Protein AF-A0A0R1VJZ0-F1 (afdb_monomer_lite)

Secondary structure (DSSP, 8-state):
-EEE-TTS-EEE--PPPP---THHHHHHHHHHHHS-PPPSS-HHHHHHHHHHHHHHHHTT-

Sequence (61 aa):
MTYYDDLGNYHEEKVVSEVGDYARMYEAVYESIANHQPKVVQDWETIAQIEILEQAFGKLQ

pLDDT: mean 88.08, std 12.8, range [49.88, 98.56]

Foldseek 3Di:
DWDQDPVRDTDDDDDDDDDDDPVVQVVQVCCCPVVVDDRPDDPVNVVVVVVVVCVVVVVVD

Radius of gyration: 20.95 Å; chains: 1; bounding box: 49×40×38 Å

Structure (mmCIF, N/CA/C/O backbone):
data_AF-A0A0R1VJZ0-F1
#
_entry.id   AF-A0A0R1VJZ0-F1
#
loop_
_atom_site.group_PDB
_atom_site.id
_atom_site.type_symbol
_atom_site.label_atom_id
_atom_site.label_alt_id
_atom_site.label_comp_id
_atom_site.label_asym_id
_atom_site.label_entity_id
_atom_site.label_seq_id
_atom_site.pdbx_PDB_ins_code
_atom_site.Cartn_x
_atom_site.Cartn_y
_atom_site.Cartn_z
_atom_site.occupancy
_atom_site.B_iso_or_equiv
_atom_site.auth_seq_id
_atom_site.auth_comp_id
_atom_site.auth_asym_id
_atom_site.auth_atom_id
_atom_site.pdbx_PDB_model_num
ATOM 1 N N . MET A 1 1 ? -21.714 -6.637 15.227 1.00 57.97 1 MET A N 1
ATOM 2 C CA . MET A 1 1 ? -22.667 -5.576 15.615 1.00 57.97 1 MET A CA 1
ATOM 3 C C . MET A 1 1 ? -23.375 -6.009 16.882 1.00 57.97 1 MET A C 1
ATOM 5 O O . MET A 1 1 ? -23.560 -7.206 17.066 1.00 57.97 1 MET A O 1
ATOM 9 N N . THR A 1 2 ? -23.763 -5.055 17.724 1.00 66.62 2 THR A N 1
ATOM 10 C CA . THR A 1 2 ? -24.564 -5.333 18.917 1.00 66.62 2 THR A CA 1
ATOM 11 C C . THR A 1 2 ? -25.917 -4.667 18.746 1.00 66.62 2 THR A C 1
ATOM 13 O O . THR A 1 2 ? -25.978 -3.441 18.646 1.00 66.62 2 THR A O 1
ATOM 16 N N . TYR A 1 3 ? -26.982 -5.458 18.665 1.00 79.94 3 TYR A N 1
ATOM 17 C CA . TYR A 1 3 ? -28.343 -4.947 18.526 1.00 79.94 3 TYR A CA 1
ATOM 18 C C . TYR A 1 3 ? -29.323 -5.797 19.333 1.00 79.94 3 TYR A C 1
ATOM 20 O O . TYR A 1 3 ? -29.050 -6.953 19.653 1.00 79.94 3 TYR A O 1
ATOM 28 N N . TYR A 1 4 ? -30.451 -5.192 19.691 1.00 71.25 4 TYR A N 1
ATOM 29 C CA . TYR A 1 4 ? -31.592 -5.910 20.244 1.00 71.25 4 TYR A CA 1
ATOM 30 C C . TYR A 1 4 ? -32.552 -6.214 19.099 1.00 71.25 4 TYR A C 1
ATOM 32 O O . TYR A 1 4 ? -32.845 -5.318 18.305 1.00 71.25 4 TYR A O 1
ATOM 40 N N . ASP A 1 5 ? -32.996 -7.464 18.986 1.00 74.44 5 ASP A N 1
ATOM 41 C CA . ASP A 1 5 ? -34.031 -7.831 18.019 1.00 74.44 5 ASP A CA 1
ATOM 42 C C . ASP A 1 5 ? -35.419 -7.321 18.457 1.00 74.44 5 ASP A C 1
ATOM 44 O O . ASP A 1 5 ? -35.601 -6.826 19.573 1.00 74.44 5 ASP A O 1
ATOM 48 N N . ASP A 1 6 ? -36.420 -7.449 17.583 1.00 81.00 6 ASP A N 1
ATOM 49 C CA . ASP A 1 6 ? -37.793 -6.980 17.838 1.00 81.00 6 ASP A CA 1
ATOM 50 C C . ASP A 1 6 ? -38.480 -7.690 19.024 1.00 81.00 6 ASP A C 1
ATOM 52 O O . ASP A 1 6 ? -39.522 -7.247 19.508 1.00 81.00 6 ASP A O 1
ATOM 56 N N . LEU A 1 7 ? -37.899 -8.793 19.508 1.00 81.75 7 LEU A N 1
ATOM 57 C CA . LEU A 1 7 ? -38.355 -9.556 20.670 1.00 81.75 7 LEU A CA 1
ATOM 58 C C . LEU A 1 7 ? -37.585 -9.179 21.950 1.00 81.75 7 LEU A C 1
ATOM 60 O O . LEU A 1 7 ? -37.838 -9.755 23.009 1.00 81.75 7 LEU A O 1
ATOM 64 N N . GLY A 1 8 ? -36.678 -8.200 21.872 1.00 77.31 8 GLY A N 1
ATOM 65 C CA . GLY A 1 8 ? -35.875 -7.715 22.990 1.00 77.31 8 GLY A CA 1
ATOM 66 C C . GLY A 1 8 ? -34.685 -8.609 23.340 1.00 77.31 8 GLY A C 1
ATOM 67 O O . GLY A 1 8 ? -34.096 -8.426 24.408 1.00 77.31 8 GLY A O 1
ATOM 68 N N . ASN A 1 9 ? -34.306 -9.561 22.480 1.00 74.19 9 ASN A N 1
ATOM 69 C CA . ASN A 1 9 ? -33.130 -10.395 22.711 1.00 74.19 9 ASN A CA 1
ATOM 70 C C . ASN A 1 9 ? -31.868 -9.678 22.243 1.00 74.19 9 ASN A C 1
ATOM 72 O O . ASN A 1 9 ? -31.811 -9.101 21.158 1.00 74.19 9 ASN A O 1
ATOM 76 N N . TYR A 1 10 ? -30.839 -9.747 23.077 1.00 74.12 10 TYR A N 1
ATOM 77 C CA . TYR A 1 10 ? -29.528 -9.191 22.789 1.00 74.12 10 TYR A CA 1
ATOM 78 C C . TYR A 1 10 ? -28.756 -10.101 21.827 1.00 74.12 10 TYR A C 1
ATOM 80 O O . TYR A 1 10 ? -28.494 -11.260 22.155 1.00 74.12 10 TYR A O 1
ATOM 88 N N . HIS A 1 11 ? -28.351 -9.564 20.675 1.00 71.19 11 HIS A N 1
ATOM 89 C CA . HIS A 1 11 ? -27.488 -10.242 19.709 1.00 71.19 11 HIS A CA 1
ATOM 90 C C . HIS A 1 11 ? -26.135 -9.543 19.622 1.00 71.19 11 HIS A C 1
ATOM 92 O O . HIS A 1 11 ? -26.045 -8.343 19.350 1.00 71.19 11 HIS A O 1
ATOM 98 N N . GLU A 1 12 ? -25.069 -10.314 19.834 1.00 71.31 12 GLU A N 1
ATOM 99 C CA . GLU A 1 12 ? -23.687 -9.875 19.656 1.00 71.31 12 GLU A CA 1
ATOM 100 C C . GLU A 1 12 ? -23.040 -10.684 18.530 1.00 71.31 12 GLU A C 1
ATOM 102 O O . GLU A 1 12 ? -22.587 -11.813 18.712 1.00 71.31 12 GLU A O 1
ATOM 107 N N . GLU A 1 13 ? -22.986 -10.091 17.340 1.00 73.06 13 GLU A N 1
ATOM 108 C CA . GLU A 1 13 ? -22.261 -10.666 16.211 1.00 73.06 13 GLU A CA 1
ATOM 109 C C . GLU A 1 13 ? -20.821 -10.156 16.220 1.00 73.06 13 GLU A C 1
ATOM 111 O O . GLU A 1 13 ? -20.537 -9.005 15.857 1.00 73.06 13 GLU A O 1
ATOM 116 N N . LYS A 1 14 ? -19.893 -11.019 16.638 1.00 72.81 14 LYS A N 1
ATOM 117 C CA . LYS A 1 14 ? -18.458 -10.748 16.569 1.00 72.81 14 LYS A 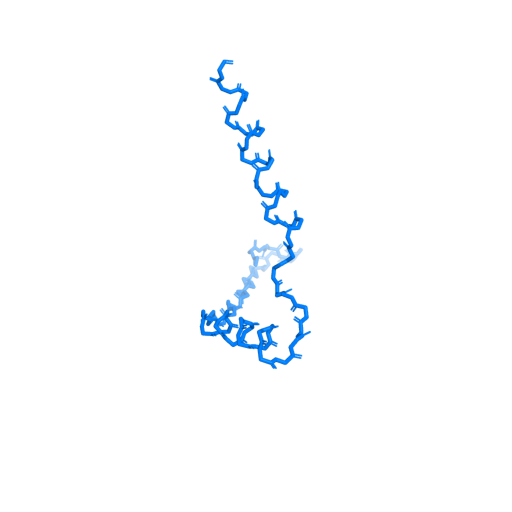CA 1
ATOM 118 C C . LYS A 1 14 ? -17.905 -11.266 15.245 1.00 72.81 14 LYS A C 1
ATOM 120 O O . LYS A 1 14 ? -17.752 -12.469 15.057 1.00 72.81 14 LYS A O 1
ATOM 125 N N . VAL A 1 15 ? -17.581 -10.350 14.335 1.00 76.31 15 VAL A N 1
ATOM 126 C CA . VAL A 1 15 ? -16.852 -10.686 13.106 1.00 76.31 15 VAL A CA 1
ATOM 127 C C . VAL A 1 15 ? -15.398 -10.951 13.489 1.00 76.31 15 VAL A C 1
ATOM 129 O O . VAL A 1 15 ? -14.750 -10.102 14.103 1.00 76.31 15 VAL A O 1
ATOM 132 N N . VAL A 1 16 ? -14.901 -12.148 13.182 1.00 82.38 16 VAL A N 1
ATOM 133 C CA . VAL A 1 16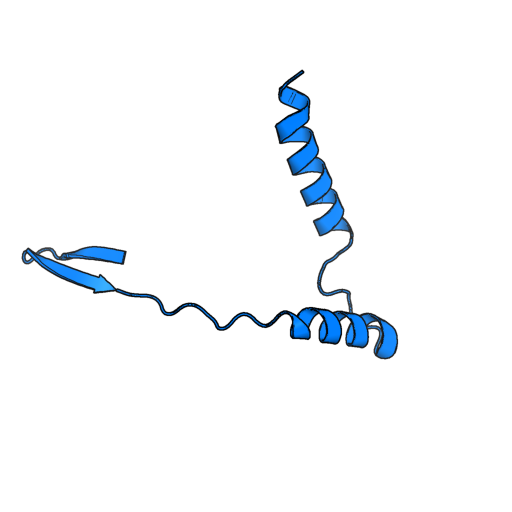 ? -13.497 -12.503 13.419 1.00 82.38 16 VAL A CA 1
ATOM 134 C C . VAL A 1 16 ? -12.629 -11.722 12.436 1.00 82.38 16 VAL A C 1
ATOM 136 O O . VAL A 1 16 ? -12.935 -11.664 11.249 1.00 82.38 16 VAL A O 1
ATOM 139 N N . SER A 1 17 ? -11.566 -11.090 12.934 1.00 84.50 17 SER A N 1
ATOM 140 C CA . SER A 1 17 ? -10.610 -10.379 12.086 1.00 84.50 17 SER A CA 1
ATOM 141 C C . SER A 1 17 ? -9.802 -11.360 11.242 1.00 84.50 17 SER A C 1
ATOM 143 O O . SER A 1 17 ? -9.363 -12.396 11.743 1.00 84.50 17 SER A O 1
ATOM 145 N N . GLU A 1 18 ? -9.552 -10.996 9.989 1.00 86.06 18 GLU A N 1
ATOM 146 C CA . GLU A 1 18 ? -8.610 -11.717 9.137 1.00 86.06 18 GLU A CA 1
ATOM 147 C C . GLU A 1 18 ? -7.202 -11.691 9.742 1.00 86.06 18 GLU A C 1
ATOM 149 O O . GLU A 1 18 ? -6.775 -10.696 10.342 1.00 86.06 18 GLU A O 1
ATOM 154 N N . VAL A 1 19 ? -6.460 -12.784 9.566 1.00 88.06 19 VAL A N 1
ATOM 155 C CA . VAL A 1 19 ? -5.052 -12.835 9.966 1.00 88.06 19 VAL A CA 1
ATOM 156 C C . VAL A 1 19 ? -4.242 -12.024 8.957 1.00 88.06 19 VAL A C 1
ATOM 158 O O . VAL A 1 19 ? -4.103 -12.407 7.796 1.00 88.06 19 VAL A O 1
ATOM 161 N N . GLY A 1 20 ? -3.722 -10.879 9.395 1.00 88.81 20 GLY A N 1
ATOM 162 C CA . GLY A 1 20 ? -2.842 -10.048 8.580 1.00 88.81 20 GLY A CA 1
ATOM 163 C C . GLY A 1 20 ? -1.459 -10.679 8.419 1.00 88.81 20 GLY A C 1
ATOM 164 O O . GLY A 1 20 ? -0.867 -11.131 9.397 1.00 88.81 20 GLY A O 1
ATOM 165 N N . ASP A 1 21 ? -0.928 -10.660 7.196 1.00 94.00 21 ASP A N 1
ATOM 166 C CA . ASP A 1 21 ? 0.433 -11.103 6.892 1.00 94.00 21 ASP A CA 1
ATOM 167 C C . ASP A 1 21 ? 1.112 -10.127 5.924 1.00 94.00 21 ASP A C 1
ATOM 169 O O . ASP A 1 21 ? 0.756 -10.032 4.747 1.00 94.00 21 ASP A O 1
ATOM 173 N N . TYR A 1 22 ? 2.109 -9.400 6.430 1.00 93.25 22 TYR A N 1
ATOM 174 C CA . TYR A 1 22 ? 2.896 -8.455 5.640 1.00 93.25 22 TYR A CA 1
ATOM 175 C C . TYR A 1 22 ? 3.879 -9.142 4.682 1.00 93.25 22 TYR A C 1
ATOM 177 O O . TYR A 1 22 ? 4.321 -8.499 3.730 1.00 93.25 22 TYR A O 1
ATOM 185 N N . ALA A 1 23 ? 4.202 -10.430 4.866 1.00 95.00 23 ALA A N 1
ATOM 186 C CA . ALA A 1 23 ? 5.053 -11.173 3.933 1.00 95.00 23 ALA A CA 1
ATOM 187 C C . ALA A 1 23 ? 4.455 -11.204 2.517 1.00 95.00 23 ALA A C 1
ATOM 189 O O . ALA A 1 23 ? 5.191 -11.135 1.531 1.00 95.00 23 ALA A O 1
ATOM 190 N N . ARG A 1 24 ? 3.121 -11.168 2.415 1.00 95.06 24 ARG A N 1
ATOM 191 C CA . ARG A 1 24 ? 2.377 -11.076 1.150 1.00 95.06 24 ARG A CA 1
ATOM 192 C C . ARG A 1 24 ? 2.758 -9.855 0.308 1.00 95.06 24 ARG A C 1
ATOM 194 O O . ARG A 1 24 ? 2.690 -9.915 -0.915 1.00 95.06 24 ARG A O 1
ATOM 201 N N . MET A 1 25 ? 3.192 -8.757 0.933 1.00 96.62 25 MET A N 1
ATOM 202 C CA . MET A 1 25 ? 3.690 -7.592 0.192 1.00 96.62 25 MET A CA 1
ATOM 203 C C . MET A 1 25 ? 5.016 -7.890 -0.504 1.00 96.62 25 MET A C 1
ATOM 205 O O . MET A 1 25 ? 5.208 -7.490 -1.649 1.00 96.62 25 MET A O 1
ATOM 209 N N . TYR A 1 26 ? 5.924 -8.612 0.155 1.00 97.00 26 TYR A N 1
ATOM 210 C CA . TYR A 1 26 ? 7.201 -8.998 -0.448 1.00 97.00 26 TYR A CA 1
ATOM 211 C C . TYR A 1 26 ? 7.011 -10.019 -1.569 1.00 97.00 26 TYR A C 1
ATOM 213 O O . TYR A 1 26 ? 7.676 -9.915 -2.597 1.00 97.00 26 TYR A O 1
ATOM 221 N N . GLU A 1 27 ? 6.074 -10.953 -1.404 1.00 97.69 27 GLU A N 1
ATOM 222 C CA . GLU A 1 27 ? 5.673 -11.875 -2.468 1.00 97.69 27 GLU A CA 1
ATOM 223 C C . GLU A 1 27 ? 5.129 -11.110 -3.682 1.00 97.69 27 GLU A C 1
ATOM 225 O O . GLU A 1 27 ? 5.607 -11.299 -4.796 1.00 97.69 27 GLU A O 1
ATOM 230 N N . ALA A 1 28 ? 4.226 -10.147 -3.473 1.00 97.69 28 ALA A N 1
ATOM 231 C CA . ALA A 1 28 ? 3.701 -9.317 -4.555 1.00 97.69 28 ALA A CA 1
ATOM 232 C C . ALA A 1 28 ? 4.786 -8.486 -5.271 1.00 97.69 28 ALA A C 1
ATOM 234 O O . ALA A 1 28 ? 4.735 -8.312 -6.492 1.00 97.69 28 ALA A O 1
ATOM 235 N N . VAL A 1 29 ? 5.786 -7.984 -4.536 1.00 98.06 29 VAL A N 1
ATOM 236 C CA . VAL A 1 29 ? 6.952 -7.300 -5.125 1.00 98.06 29 VAL A CA 1
ATOM 237 C C . VAL A 1 29 ? 7.782 -8.269 -5.966 1.00 98.06 29 VAL A C 1
ATOM 239 O O . VAL A 1 29 ? 8.153 -7.925 -7.088 1.00 98.06 29 VAL A O 1
ATOM 242 N N . TYR A 1 30 ? 8.046 -9.477 -5.458 1.00 98.31 30 TYR A N 1
ATOM 243 C CA . TYR A 1 30 ? 8.753 -10.514 -6.208 1.00 98.31 30 TYR A CA 1
ATOM 244 C C . TYR A 1 30 ? 8.020 -10.853 -7.509 1.00 98.31 30 TYR A C 1
ATOM 246 O O . TYR A 1 30 ? 8.628 -10.782 -8.571 1.00 98.31 30 TYR A O 1
ATOM 254 N N . GLU A 1 31 ? 6.717 -11.124 -7.450 1.00 98.56 31 GLU A N 1
ATOM 255 C CA . GLU A 1 31 ? 5.889 -11.433 -8.622 1.00 98.56 31 GLU A CA 1
ATOM 256 C C . GLU A 1 31 ? 5.907 -10.306 -9.664 1.00 98.56 31 GLU A C 1
ATOM 258 O O . GLU A 1 31 ? 6.022 -10.549 -10.868 1.00 98.56 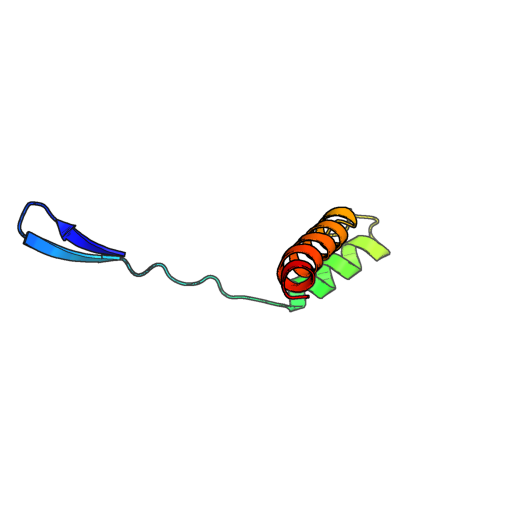31 GLU A O 1
ATOM 263 N N . SER A 1 32 ? 5.864 -9.053 -9.210 1.00 98.38 32 SER A N 1
ATOM 264 C CA . SER A 1 32 ? 5.906 -7.894 -10.107 1.00 98.38 32 SER A CA 1
ATOM 265 C C . SER A 1 32 ? 7.246 -7.778 -10.842 1.00 98.38 32 SER A C 1
ATOM 267 O O . SER A 1 32 ? 7.289 -7.432 -12.022 1.00 98.38 32 SER A O 1
ATOM 269 N N . ILE A 1 33 ? 8.353 -8.063 -10.150 1.00 98.25 33 ILE A N 1
ATOM 270 C CA . ILE A 1 33 ? 9.709 -7.911 -10.695 1.00 98.25 33 ILE A CA 1
ATOM 271 C C . ILE A 1 33 ? 10.116 -9.137 -11.517 1.00 98.25 33 ILE A C 1
ATOM 273 O O . ILE A 1 33 ? 10.578 -8.991 -12.646 1.00 98.25 33 ILE A O 1
ATOM 277 N N . ALA A 1 34 ? 9.976 -10.331 -10.944 1.00 98.44 34 ALA A N 1
ATOM 278 C CA . ALA A 1 34 ? 10.458 -11.580 -11.521 1.00 98.44 34 ALA A CA 1
ATOM 279 C C . ALA A 1 34 ? 9.521 -12.116 -12.608 1.00 98.44 34 ALA A C 1
ATOM 281 O O . ALA A 1 34 ? 9.996 -12.620 -13.623 1.00 98.44 34 ALA A O 1
ATOM 282 N N . ASN A 1 35 ? 8.207 -11.973 -12.411 1.00 98.44 35 ASN A N 1
ATOM 283 C CA . ASN A 1 35 ? 7.187 -12.553 -13.287 1.00 98.44 35 ASN A CA 1
ATOM 284 C C . ASN A 1 35 ? 6.430 -11.501 -14.110 1.00 98.44 35 ASN A C 1
ATOM 286 O O . ASN A 1 35 ? 5.466 -11.838 -14.797 1.00 98.44 35 ASN A O 1
ATOM 290 N N . HIS A 1 36 ? 6.867 -10.237 -14.066 1.00 97.94 36 HIS A N 1
ATOM 291 C CA . HIS A 1 36 ? 6.268 -9.115 -14.796 1.00 97.94 36 HIS A CA 1
ATOM 292 C C . HIS A 1 36 ? 4.764 -8.937 -14.541 1.00 97.94 36 HIS A C 1
ATOM 294 O O . HIS A 1 36 ? 4.039 -8.418 -15.394 1.00 97.94 36 HIS A O 1
ATOM 300 N N . GLN A 1 37 ? 4.287 -9.367 -13.370 1.00 98.44 37 GLN A N 1
ATOM 301 C CA . GLN A 1 37 ? 2.906 -9.137 -12.974 1.00 98.44 37 GLN A CA 1
ATOM 302 C C . GLN A 1 37 ? 2.665 -7.644 -12.705 1.00 98.44 37 GLN A C 1
ATOM 304 O O . GLN A 1 37 ? 3.597 -6.907 -12.360 1.00 98.44 37 GLN A O 1
ATOM 309 N N . PRO A 1 38 ? 1.420 -7.161 -12.846 1.00 98.25 38 PRO A N 1
ATOM 310 C CA . PRO A 1 38 ? 1.069 -5.824 -12.397 1.00 98.25 38 PRO A CA 1
ATOM 311 C C . PRO A 1 38 ? 1.406 -5.637 -10.915 1.00 98.25 38 PRO A C 1
ATOM 313 O O . PRO A 1 38 ? 1.212 -6.542 -10.103 1.00 98.25 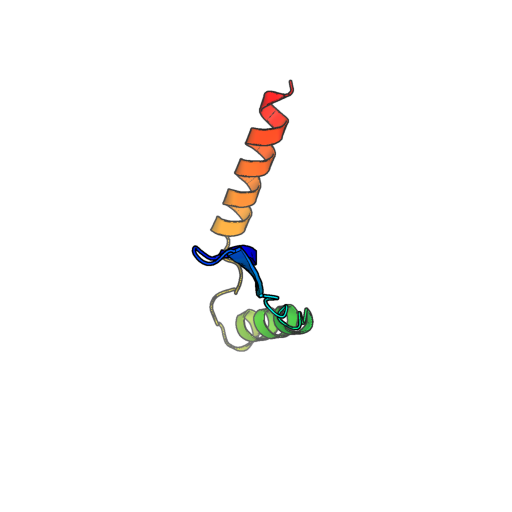38 PRO A O 1
ATOM 316 N N . LYS A 1 39 ? 1.862 -4.433 -10.556 1.00 98.06 39 LYS A N 1
ATOM 317 C CA . LYS A 1 39 ? 2.119 -4.073 -9.157 1.00 98.06 39 LYS A CA 1
ATOM 318 C C . LYS A 1 39 ? 0.838 -4.230 -8.340 1.00 98.06 39 LYS A C 1
ATOM 320 O O . LYS A 1 39 ? -0.224 -3.856 -8.818 1.00 98.06 39 LYS A O 1
ATOM 325 N N . VAL A 1 40 ? 0.928 -4.729 -7.106 1.00 97.31 40 VAL A N 1
ATOM 326 C CA . VAL A 1 40 ? -0.254 -4.848 -6.226 1.00 97.31 40 VAL A CA 1
ATOM 327 C C . VAL A 1 40 ? -0.833 -3.485 -5.832 1.00 97.31 40 VAL A C 1
ATOM 329 O O . VAL A 1 40 ? -2.041 -3.365 -5.682 1.00 97.31 40 VAL A O 1
ATOM 332 N N . VAL A 1 41 ? 0.023 -2.462 -5.730 1.00 97.50 41 VAL A N 1
ATOM 333 C CA . VAL A 1 41 ? -0.375 -1.052 -5.636 1.00 97.50 41 VAL A CA 1
ATOM 334 C C . VAL A 1 41 ? -0.003 -0.372 -6.948 1.00 97.50 41 VAL 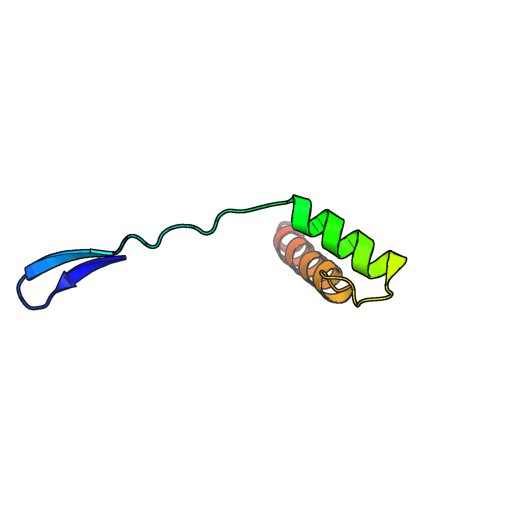A C 1
ATOM 336 O O . VAL A 1 41 ? 1.163 -0.374 -7.354 1.00 97.50 41 VAL A O 1
ATOM 339 N N . GLN A 1 42 ? -0.993 0.192 -7.626 1.00 98.06 42 GLN A N 1
ATOM 340 C CA . GLN A 1 42 ? -0.811 0.947 -8.856 1.00 98.06 42 GLN A CA 1
ATOM 341 C C . GLN A 1 42 ? -0.235 2.334 -8.567 1.00 98.06 42 GLN A C 1
ATOM 343 O O . GLN A 1 42 ? -0.449 2.927 -7.509 1.00 98.06 42 GLN A O 1
ATOM 348 N N . ASP A 1 43 ? 0.453 2.900 -9.557 1.00 98.12 43 ASP A N 1
ATOM 349 C CA . ASP A 1 43 ? 1.101 4.208 -9.404 1.00 98.12 43 ASP A CA 1
ATOM 350 C C . ASP A 1 43 ? 0.083 5.312 -9.078 1.00 98.12 43 ASP A C 1
ATOM 352 O O . ASP A 1 43 ? 0.318 6.154 -8.211 1.00 98.12 43 ASP A O 1
ATOM 356 N N . TRP A 1 44 ? -1.089 5.265 -9.718 1.00 98.25 44 TRP A N 1
ATOM 357 C CA . TRP A 1 44 ? -2.151 6.246 -9.505 1.00 98.25 44 TRP A CA 1
ATOM 358 C C . TRP A 1 44 ? -2.756 6.175 -8.097 1.00 98.25 44 TRP A C 1
ATOM 360 O O . TRP A 1 44 ? -3.171 7.206 -7.582 1.00 98.25 44 TRP A O 1
ATOM 370 N N . GLU A 1 45 ? -2.777 5.005 -7.448 1.00 98.44 45 GLU A N 1
ATOM 371 C CA . GLU A 1 45 ? -3.296 4.866 -6.077 1.00 98.44 45 GLU A CA 1
ATOM 372 C C . GLU A 1 45 ? -2.402 5.622 -5.090 1.00 98.44 45 GLU A C 1
ATOM 374 O O . GLU A 1 45 ? -2.886 6.311 -4.191 1.00 98.44 45 GLU A O 1
ATOM 379 N N . THR A 1 46 ? -1.085 5.563 -5.310 1.00 98.06 46 THR A N 1
ATOM 380 C CA . THR A 1 46 ? -0.116 6.319 -4.508 1.00 98.06 46 THR A CA 1
ATOM 381 C C . THR A 1 46 ? -0.277 7.824 -4.723 1.00 98.06 46 THR A C 1
ATOM 383 O O . THR A 1 46 ? -0.284 8.583 -3.754 1.00 98.06 46 THR A O 1
ATOM 386 N N . ILE A 1 47 ? -0.458 8.256 -5.976 1.00 98.50 47 ILE A N 1
ATOM 387 C CA . ILE A 1 47 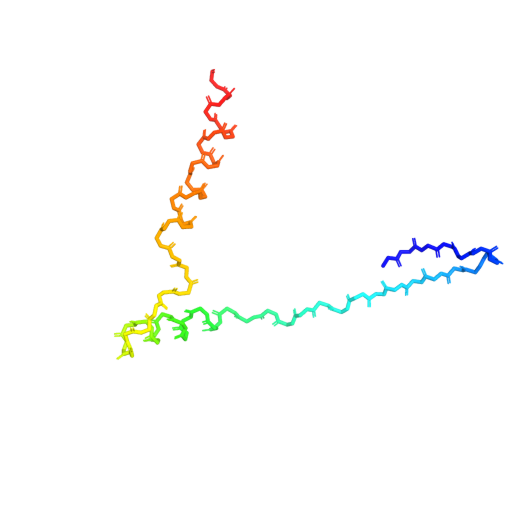? -0.689 9.668 -6.327 1.00 98.50 47 ILE A CA 1
ATOM 388 C C . ILE A 1 47 ? -2.017 10.176 -5.751 1.00 98.50 47 ILE A C 1
ATOM 390 O O . ILE A 1 47 ? -2.070 11.290 -5.248 1.00 98.50 47 ILE A O 1
ATOM 394 N N . ALA A 1 48 ? -3.076 9.368 -5.755 1.00 98.38 48 ALA A N 1
ATOM 395 C CA . ALA A 1 48 ? -4.353 9.754 -5.161 1.00 98.38 48 ALA A CA 1
ATOM 396 C C . ALA A 1 48 ? -4.242 9.926 -3.635 1.00 98.38 48 ALA A C 1
ATOM 398 O O . ALA A 1 48 ? -4.790 10.873 -3.071 1.00 98.38 48 ALA A O 1
ATOM 399 N N . GLN A 1 49 ? -3.502 9.044 -2.950 1.00 97.88 49 GLN A N 1
ATOM 400 C CA . GLN A 1 49 ? -3.273 9.156 -1.505 1.00 97.88 49 GLN A CA 1
ATOM 401 C C . GLN A 1 49 ? -2.468 10.419 -1.151 1.00 97.88 49 GLN A C 1
ATOM 403 O O . GLN A 1 49 ? -2.886 11.185 -0.285 1.00 97.88 49 GLN A O 1
ATOM 408 N N . ILE A 1 50 ? -1.355 10.625 -1.864 1.00 97.38 50 ILE A N 1
ATOM 409 C CA . ILE A 1 50 ? -0.842 11.929 -2.308 1.00 97.38 50 ILE A CA 1
ATOM 410 C C . ILE A 1 50 ? -1.735 13.157 -2.073 1.00 97.38 50 ILE A C 1
ATOM 412 O O . ILE A 1 50 ? -1.700 13.854 -1.056 1.00 97.38 50 ILE A O 1
ATOM 416 N N . GLU A 1 51 ? -2.590 13.360 -3.071 1.00 97.06 51 GLU A N 1
ATOM 417 C CA . GLU A 1 51 ? -3.529 14.462 -3.214 1.00 97.06 51 GLU A CA 1
ATOM 418 C C . GLU A 1 51 ? -4.519 14.555 -2.049 1.00 97.06 51 GLU A C 1
ATOM 420 O O . GLU A 1 51 ? -4.850 15.658 -1.619 1.00 97.06 51 GLU A O 1
ATOM 425 N N . ILE A 1 52 ? -4.994 13.426 -1.509 1.00 97.00 52 ILE A N 1
ATOM 426 C CA . ILE A 1 52 ? -5.899 13.423 -0.348 1.00 97.00 52 ILE A CA 1
ATOM 427 C C . ILE A 1 52 ? -5.212 14.054 0.866 1.00 97.00 52 ILE A C 1
ATOM 429 O O . ILE A 1 52 ? -5.810 14.894 1.545 1.00 97.00 52 ILE A O 1
ATOM 433 N N . LEU A 1 53 ? -3.961 13.672 1.140 1.00 96.25 53 LEU A N 1
ATOM 434 C CA . LEU A 1 53 ? -3.194 14.224 2.256 1.00 96.25 53 LEU A CA 1
ATOM 435 C C . LEU A 1 53 ? -2.919 15.715 2.040 1.00 96.25 53 LEU A C 1
ATOM 437 O O . LEU A 1 53 ? -3.157 16.521 2.940 1.00 96.25 53 LEU A O 1
ATOM 441 N N . GLU A 1 54 ? -2.498 16.106 0.839 1.00 95.50 54 GLU A N 1
ATOM 442 C CA . GLU A 1 54 ? -2.273 17.514 0.503 1.00 95.50 54 GLU A CA 1
ATOM 443 C C . GLU A 1 54 ? -3.545 18.358 0.636 1.00 95.50 54 GLU A C 1
ATOM 445 O O . GLU A 1 54 ? -3.499 19.455 1.183 1.00 95.50 54 GLU A O 1
ATOM 450 N N . GLN A 1 55 ? -4.707 17.853 0.218 1.00 95.38 55 GLN A N 1
ATOM 451 C CA . GLN A 1 55 ? -5.979 18.561 0.380 1.00 95.38 55 GLN A CA 1
ATOM 452 C C . GLN A 1 55 ? -6.415 18.671 1.845 1.00 95.38 55 GLN A C 1
ATOM 454 O O . GLN A 1 55 ? -7.039 19.668 2.223 1.00 95.38 55 GLN A O 1
ATOM 459 N N . ALA A 1 56 ? -6.116 17.661 2.665 1.00 94.44 56 ALA A N 1
ATOM 460 C CA . ALA A 1 56 ? -6.445 17.668 4.086 1.00 94.44 56 ALA A CA 1
ATOM 461 C C . ALA A 1 56 ? -5.611 18.702 4.856 1.00 94.44 56 ALA A C 1
ATOM 463 O O . ALA A 1 56 ? -6.157 19.442 5.675 1.00 94.44 56 ALA A O 1
ATOM 464 N N . PHE A 1 57 ? -4.308 18.787 4.571 1.00 90.75 57 PHE A N 1
ATOM 465 C CA . PHE A 1 57 ? -3.388 19.673 5.292 1.00 90.75 57 PHE A CA 1
ATOM 466 C C . PHE A 1 57 ? -3.187 21.041 4.629 1.00 90.75 57 PHE A C 1
ATOM 468 O O . PHE A 1 57 ? -2.951 22.024 5.324 1.00 90.75 57 PHE A O 1
ATOM 475 N N . GLY A 1 58 ? -3.345 21.150 3.312 1.00 79.69 58 GLY A N 1
ATOM 476 C CA . GLY A 1 58 ? -3.234 22.410 2.571 1.00 79.69 58 GLY A CA 1
ATOM 477 C C . GLY A 1 58 ? -4.360 23.404 2.870 1.00 79.69 58 GLY A C 1
ATOM 478 O O . GLY A 1 58 ? -4.191 24.599 2.666 1.00 79.69 58 GLY A O 1
ATOM 479 N N . LYS A 1 59 ? -5.495 22.939 3.413 1.00 60.22 59 LYS A N 1
ATOM 480 C CA . LYS A 1 59 ? -6.594 23.796 3.902 1.00 60.22 59 LYS A CA 1
ATOM 481 C C . LYS A 1 59 ? -6.364 24.372 5.309 1.00 60.22 59 LYS A C 1
ATOM 483 O O . LYS A 1 59 ? -7.224 25.101 5.795 1.00 60.22 59 LYS A O 1
ATOM 488 N N . LEU A 1 60 ? -5.261 24.019 5.978 1.00 58.50 60 LEU A N 1
ATOM 489 C CA . LEU A 1 60 ? -4.915 24.496 7.326 1.00 58.50 60 LEU A CA 1
ATOM 490 C C . LEU A 1 60 ? -3.959 25.708 7.325 1.00 58.50 60 LEU A C 1
ATOM 492 O O . LEU A 1 60 ? -3.522 26.114 8.402 1.00 58.50 60 LEU A O 1
ATOM 496 N N . GLN A 1 61 ? -3.634 26.272 6.155 1.00 49.88 61 GLN A N 1
ATOM 497 C CA . GLN A 1 61 ? -2.830 27.496 6.005 1.00 49.88 61 GLN A CA 1
ATOM 498 C C . GLN A 1 61 ? -3.679 28.721 5.667 1.00 49.88 61 GLN A C 1
ATOM 500 O O . GLN A 1 61 ? -4.681 28.569 4.933 1.00 49.88 61 GLN A O 1
#

Organism: NCBI:txid1423749